Protein AF-A0A1Q6EZV5-F1 (afdb_monomer)

Solvent-accessible surface area (backbone atoms only — not comparable to full-atom values): 6290 Å² total; per-residue (Å²): 136,84,81,82,87,80,70,90,72,53,66,71,56,56,48,50,52,53,26,53,50,22,62,77,73,51,54,100,59,35,29,64,49,49,46,53,54,52,55,50,53,78,71,45,97,65,64,93,61,48,68,59,54,52,50,52,55,49,52,52,50,53,51,52,53,52,51,51,51,50,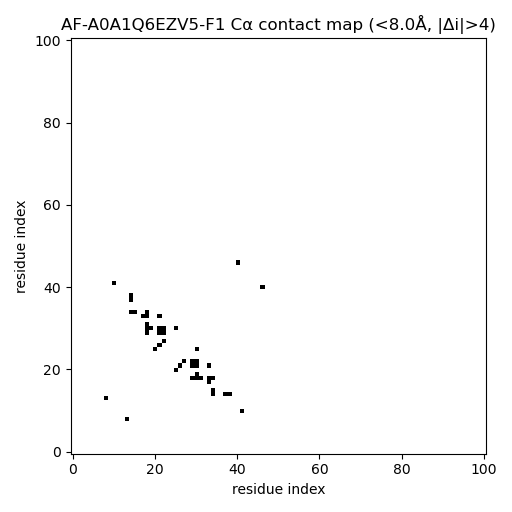50,52,51,54,50,52,51,53,49,50,59,55,50,62,62,56,65,71,66,70,77,77,83,83,85,87,89,89,87,90,134

Foldseek 3Di:
DDDPPDDPDDLVRVLVVLLVVCVVPHDPCSNVVSNVVSVVVNPDPDDVCNVVVVVVVVVVVVVVVVVVVVVVVVVVVVVVVVVVVVVVVPPPPDPDDDDDD

pLDDT: mean 80.23, std 18.86, range [41.75, 98.38]

Structure (mmCIF, N/CA/C/O backbone):
data_AF-A0A1Q6EZV5-F1
#
_entry.id   AF-A0A1Q6EZV5-F1
#
loop_
_atom_site.group_PDB
_atom_site.id
_atom_site.type_symbol
_atom_site.label_atom_id
_atom_site.label_alt_id
_atom_site.label_comp_id
_atom_site.label_asym_id
_atom_site.label_entity_id
_atom_site.label_seq_id
_atom_site.pdbx_PDB_ins_code
_atom_site.Cartn_x
_atom_site.Cartn_y
_atom_site.Cartn_z
_atom_site.occupancy
_atom_site.B_iso_or_equiv
_atom_site.auth_seq_id
_atom_site.auth_comp_id
_atom_site.auth_asym_id
_atom_site.auth_atom_id
_atom_site.pdbx_PDB_model_num
ATOM 1 N N . MET A 1 1 ? -23.422 -18.380 -7.988 1.00 41.75 1 MET A N 1
ATOM 2 C CA . MET A 1 1 ? -22.396 -17.453 -7.473 1.00 41.75 1 MET A CA 1
ATOM 3 C C . MET A 1 1 ? -21.683 -16.893 -8.690 1.00 41.75 1 MET A C 1
ATOM 5 O O . MET A 1 1 ? -21.113 -17.679 -9.435 1.00 41.75 1 MET A O 1
ATOM 9 N N . ARG A 1 2 ? -21.879 -15.610 -9.007 1.00 47.06 2 ARG A N 1
ATOM 10 C CA . ARG A 1 2 ? -21.342 -14.999 -10.229 1.00 47.06 2 ARG A CA 1
ATOM 11 C C . ARG A 1 2 ? -20.062 -14.268 -9.852 1.00 47.06 2 ARG A C 1
ATOM 13 O O . ARG A 1 2 ? -20.117 -13.342 -9.054 1.00 47.06 2 ARG A O 1
ATOM 20 N N . PHE A 1 3 ? -18.936 -14.743 -10.367 1.00 54.81 3 PHE A N 1
ATOM 21 C CA . PHE A 1 3 ? -17.672 -14.027 -10.277 1.00 54.81 3 PHE A CA 1
ATOM 22 C C . PHE A 1 3 ? -17.728 -12.884 -11.297 1.00 54.81 3 PHE A C 1
ATOM 24 O O . PHE A 1 3 ? -18.012 -13.121 -12.472 1.00 54.81 3 PHE A O 1
ATOM 31 N N . LEU A 1 4 ? -17.578 -11.649 -10.820 1.00 61.91 4 LEU A N 1
ATOM 32 C CA . LEU A 1 4 ? -17.496 -10.445 -11.644 1.00 61.91 4 LEU A C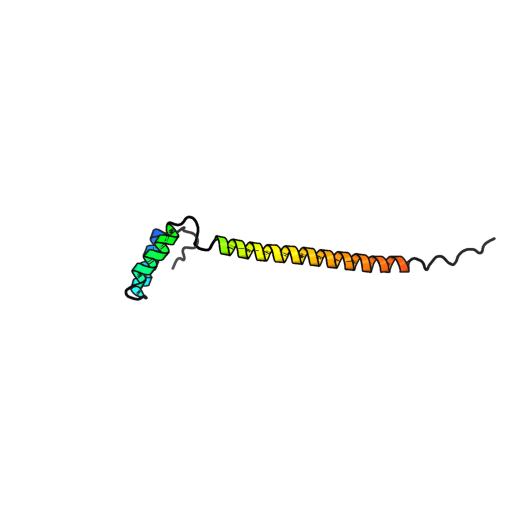A 1
ATOM 33 C C . LEU A 1 4 ? -16.103 -10.433 -12.270 1.00 61.91 4 LEU A C 1
ATOM 35 O O . LEU A 1 4 ? -15.131 -10.124 -11.593 1.00 61.91 4 LEU A O 1
ATOM 39 N N . THR A 1 5 ? -15.992 -10.864 -13.521 1.00 55.88 5 THR A N 1
ATOM 40 C CA . THR A 1 5 ? -14.703 -10.919 -14.224 1.00 55.88 5 THR A CA 1
ATOM 41 C C . THR A 1 5 ? -14.456 -9.710 -15.124 1.00 55.88 5 THR A C 1
ATOM 43 O O . THR A 1 5 ? -13.437 -9.703 -15.793 1.00 55.88 5 THR A O 1
ATOM 46 N N . ASP A 1 6 ? -15.356 -8.717 -15.160 1.00 55.91 6 ASP A N 1
ATOM 47 C CA . ASP A 1 6 ? -15.266 -7.618 -16.141 1.00 55.91 6 ASP A CA 1
ATOM 48 C C . ASP A 1 6 ? -15.985 -6.310 -15.737 1.00 55.91 6 ASP A C 1
ATOM 50 O O . ASP A 1 6 ? -16.162 -5.421 -16.561 1.00 55.91 6 ASP A O 1
ATOM 54 N N . GLU A 1 7 ? -16.446 -6.167 -14.489 1.00 63.69 7 GLU A N 1
ATOM 55 C CA . GLU A 1 7 ? -17.016 -4.891 -14.030 1.00 63.69 7 GLU A CA 1
ATOM 56 C C . GLU A 1 7 ? -15.922 -4.151 -13.261 1.00 63.69 7 GLU A C 1
ATOM 58 O O . GLU A 1 7 ? -15.470 -4.648 -12.229 1.00 63.69 7 GLU A O 1
ATOM 63 N N . GLU A 1 8 ? -15.452 -3.011 -13.784 1.00 70.50 8 GLU A N 1
ATOM 64 C CA . GLU A 1 8 ? -14.555 -2.117 -13.045 1.00 70.50 8 GLU A CA 1
ATOM 65 C C . GLU A 1 8 ? -15.258 -1.688 -11.754 1.00 70.50 8 GLU A C 1
ATOM 67 O O . GLU A 1 8 ? -16.142 -0.829 -11.736 1.00 70.50 8 GLU A O 1
ATOM 72 N N . VAL A 1 9 ? -14.895 -2.342 -10.653 1.00 82.88 9 VAL A N 1
ATOM 73 C CA . VAL A 1 9 ? -15.378 -1.990 -9.324 1.00 82.88 9 VAL A CA 1
ATOM 74 C C . VAL A 1 9 ? -14.624 -0.744 -8.880 1.00 82.88 9 VAL A C 1
ATOM 76 O O . VAL A 1 9 ? -13.398 -0.736 -8.854 1.00 82.88 9 VAL A O 1
ATOM 79 N N . SER A 1 10 ? -15.359 0.301 -8.501 1.00 89.19 10 SER A N 1
ATOM 80 C CA . SER A 1 10 ? -14.761 1.543 -8.003 1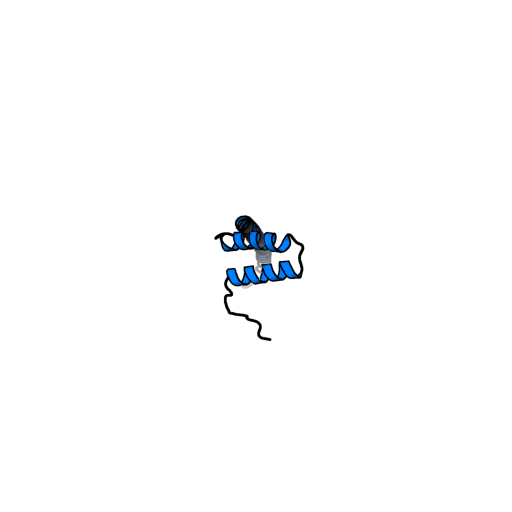.00 89.19 10 SER A CA 1
ATOM 81 C C . SER A 1 10 ? -13.833 1.289 -6.812 1.00 89.19 10 SER A C 1
ATOM 83 O O . SER A 1 10 ? -14.207 0.572 -5.880 1.00 89.19 10 SER A O 1
ATOM 85 N N . ASP A 1 11 ? -12.694 1.986 -6.777 1.00 91.00 11 ASP A N 1
ATOM 86 C CA . ASP A 1 11 ? -11.759 1.986 -5.644 1.00 91.00 11 ASP A CA 1
ATOM 87 C C . ASP A 1 11 ? -12.462 2.206 -4.303 1.00 91.00 11 ASP A C 1
ATOM 89 O O . ASP A 1 11 ? -12.141 1.559 -3.311 1.00 91.00 11 ASP A O 1
ATOM 93 N N . ALA A 1 12 ? -13.477 3.075 -4.262 1.00 92.62 12 ALA A N 1
ATOM 94 C CA . ALA A 1 12 ? -14.229 3.344 -3.041 1.00 92.62 12 ALA A CA 1
A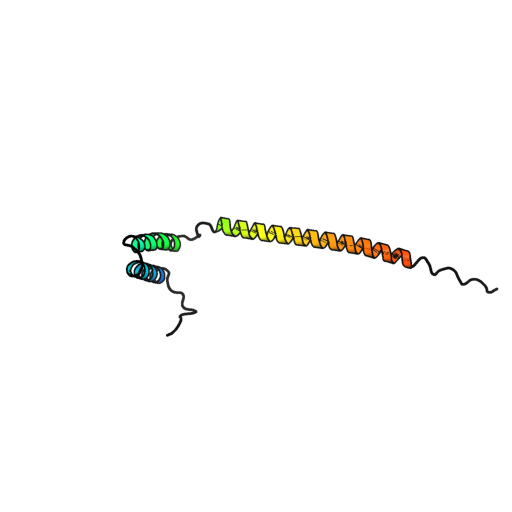TOM 95 C C . ALA A 1 12 ? -14.971 2.100 -2.522 1.00 92.62 12 ALA A C 1
ATOM 97 O O . ALA A 1 12 ? -15.057 1.890 -1.312 1.00 92.62 12 ALA A O 1
ATOM 98 N N . ILE A 1 13 ? -15.498 1.269 -3.426 1.00 94.56 13 ILE A N 1
ATOM 99 C CA . ILE A 1 13 ? -16.160 0.008 -3.073 1.00 94.56 13 ILE A CA 1
ATOM 100 C C . ILE A 1 13 ? -15.112 -0.986 -2.575 1.00 94.56 13 ILE A C 1
ATOM 102 O O . ILE A 1 13 ? -15.273 -1.536 -1.490 1.00 94.56 13 ILE A O 1
ATOM 106 N N . VAL A 1 14 ? -14.008 -1.156 -3.312 1.00 94.00 14 VAL A N 1
ATOM 107 C CA . VAL A 1 14 ? -12.919 -2.072 -2.930 1.00 94.00 14 VAL A CA 1
ATOM 108 C C . VAL A 1 14 ? -12.354 -1.719 -1.552 1.00 94.00 14 VAL A C 1
ATOM 110 O O . VAL A 1 14 ? -12.163 -2.601 -0.714 1.00 94.00 14 VAL A O 1
ATOM 113 N N . ILE A 1 15 ? -12.134 -0.430 -1.284 1.00 95.88 15 ILE A N 1
ATOM 114 C CA . ILE A 1 15 ? -11.644 0.061 0.008 1.00 95.88 15 ILE A CA 1
ATOM 115 C C . ILE A 1 15 ? -12.635 -0.266 1.126 1.00 95.88 15 ILE A C 1
ATOM 117 O O . ILE A 1 15 ? -12.215 -0.763 2.171 1.00 95.88 15 ILE A O 1
ATOM 121 N N . ASN A 1 16 ? -13.934 -0.026 0.925 1.00 97.62 16 ASN A N 1
ATOM 122 C CA . ASN A 1 16 ? -14.943 -0.336 1.937 1.00 97.62 16 ASN A CA 1
ATOM 123 C C . ASN A 1 16 ? -14.985 -1.836 2.258 1.00 97.62 16 ASN A C 1
ATOM 125 O O . ASN A 1 16 ? -14.950 -2.197 3.432 1.00 97.62 16 ASN A O 1
ATOM 129 N N . GLU A 1 17 ? -14.971 -2.707 1.247 1.00 97.56 17 GLU A N 1
ATOM 130 C CA . GLU A 1 17 ? -14.966 -4.161 1.459 1.00 97.56 17 GLU A CA 1
ATOM 131 C C . GLU A 1 17 ? -13.694 -4.630 2.179 1.00 97.56 17 GLU A C 1
ATOM 133 O O . GLU A 1 17 ? -13.755 -5.422 3.121 1.00 97.56 17 GLU A O 1
ATOM 138 N N . ALA A 1 18 ? -12.528 -4.092 1.810 1.00 97.75 18 ALA A N 1
ATOM 139 C CA . ALA A 1 18 ? -11.274 -4.394 2.495 1.00 97.75 18 ALA A CA 1
ATOM 140 C C . ALA A 1 18 ? -11.298 -3.957 3.972 1.00 97.75 18 ALA A C 1
ATOM 142 O O . ALA A 1 18 ? -10.791 -4.670 4.843 1.00 97.75 18 ALA A O 1
ATOM 143 N N . VAL A 1 19 ? -11.907 -2.807 4.277 1.00 98.19 19 VAL A N 1
ATOM 144 C CA . VAL A 1 19 ? -12.069 -2.315 5.652 1.00 98.19 19 VAL A CA 1
ATOM 145 C C . VAL A 1 19 ? -13.037 -3.192 6.449 1.00 98.19 19 VAL A C 1
ATOM 147 O O . VAL A 1 19 ? -12.747 -3.500 7.605 1.00 98.19 19 VAL A O 1
ATOM 150 N N . GLU A 1 20 ? -14.151 -3.633 5.864 1.00 98.19 20 GLU A N 1
ATOM 151 C CA . GLU A 1 20 ? -15.088 -4.551 6.528 1.00 98.19 20 GLU A CA 1
ATOM 152 C C . GLU A 1 20 ? -14.447 -5.917 6.811 1.00 98.19 20 GLU A C 1
ATOM 154 O O . GLU A 1 20 ? -14.567 -6.441 7.921 1.00 98.19 20 GLU A O 1
ATOM 159 N N . LEU A 1 21 ? -13.659 -6.455 5.875 1.00 98.12 21 LEU A N 1
ATOM 160 C CA . LEU A 1 21 ? -12.865 -7.664 6.113 1.00 98.12 21 LEU A CA 1
ATOM 161 C C . LEU A 1 21 ? -11.839 -7.465 7.237 1.00 98.12 21 LEU A C 1
ATOM 163 O O . LEU A 1 21 ? -11.685 -8.333 8.099 1.00 98.12 21 LEU A O 1
ATOM 167 N N . ALA A 1 22 ? -11.167 -6.314 7.277 1.00 98.38 22 ALA A N 1
ATOM 168 C CA . ALA A 1 22 ? -10.210 -5.991 8.331 1.00 98.38 22 ALA A CA 1
ATOM 169 C C . ALA A 1 22 ? -10.871 -5.879 9.714 1.00 98.38 22 ALA A C 1
ATOM 171 O O . ALA A 1 22 ? -10.251 -6.245 10.709 1.00 98.38 22 ALA A O 1
ATOM 172 N N . LYS A 1 23 ? -12.124 -5.416 9.793 1.00 97.94 23 LYS A N 1
ATOM 173 C CA . LYS A 1 23 ? -12.907 -5.429 11.041 1.00 97.94 23 LYS A CA 1
ATOM 174 C C . LYS A 1 23 ? -13.291 -6.846 11.460 1.00 97.94 23 LYS A C 1
ATOM 176 O O . LYS A 1 23 ? -13.268 -7.151 12.646 1.00 97.94 23 LYS A O 1
ATOM 181 N N . ALA A 1 24 ? -13.656 -7.696 10.501 1.00 98.19 24 ALA A N 1
ATOM 182 C CA . ALA A 1 24 ? -14.113 -9.055 10.777 1.00 98.19 24 ALA A CA 1
ATOM 183 C C . ALA A 1 24 ? -12.976 -10.002 11.196 1.00 98.19 24 ALA A C 1
ATOM 185 O O . ALA A 1 24 ? -13.199 -10.903 12.004 1.00 98.19 24 ALA A O 1
ATOM 186 N N . TYR A 1 25 ? -11.771 -9.806 10.651 1.00 98.12 25 TYR A N 1
ATOM 187 C CA . TYR A 1 25 ? -10.665 -10.764 10.781 1.00 98.12 25 TYR A CA 1
ATOM 188 C C . TYR A 1 25 ? -9.350 -10.168 11.303 1.00 98.12 25 TYR A C 1
ATOM 190 O O . TYR A 1 25 ? -8.390 -10.909 11.517 1.00 98.12 25 TYR A O 1
ATOM 198 N N . GLY A 1 26 ? -9.272 -8.849 11.481 1.00 96.44 26 GLY A N 1
ATOM 199 C CA . GLY A 1 26 ? -8.077 -8.153 11.951 1.00 96.44 26 GLY A CA 1
ATOM 200 C C . GLY A 1 26 ? -8.067 -7.873 13.455 1.00 96.44 26 GLY A C 1
ATOM 201 O O . GLY A 1 26 ? -8.813 -8.456 14.238 1.00 96.44 26 GLY A O 1
ATOM 202 N N . THR A 1 27 ? -7.186 -6.961 13.859 1.00 97.44 27 THR A N 1
ATOM 203 C CA . THR A 1 27 ? -7.113 -6.411 15.219 1.00 97.44 27 THR A CA 1
ATOM 204 C C . THR A 1 27 ? -7.796 -5.044 15.280 1.00 97.44 27 THR A C 1
ATOM 206 O O . THR A 1 27 ? -8.158 -4.471 14.251 1.00 97.44 27 THR A O 1
ATOM 209 N N . ASP A 1 28 ? -7.901 -4.464 16.478 1.00 96.19 28 ASP A N 1
ATOM 210 C CA . ASP A 1 28 ? -8.542 -3.159 16.711 1.00 96.19 28 ASP A CA 1
ATOM 211 C C . ASP A 1 28 ? -7.983 -2.013 15.845 1.00 96.19 28 ASP A C 1
ATOM 213 O O . ASP A 1 28 ? -8.645 -0.995 15.655 1.00 96.19 28 ASP A O 1
ATOM 217 N N . GLN A 1 29 ? -6.757 -2.151 15.330 1.00 97.88 29 GLN A N 1
ATOM 218 C CA . GLN A 1 29 ? -6.095 -1.147 14.487 1.00 97.88 29 GLN A CA 1
ATOM 219 C C . GLN A 1 29 ? -6.110 -1.493 12.991 1.00 97.88 29 GLN A C 1
ATOM 221 O O . GLN A 1 29 ? -5.735 -0.661 12.167 1.00 97.88 29 GLN A O 1
ATOM 226 N N . SER A 1 30 ? -6.538 -2.699 12.606 1.00 98.19 30 SER A N 1
ATOM 227 C CA . SER A 1 30 ? -6.473 -3.147 11.211 1.00 98.19 30 SER A CA 1
ATOM 228 C C . SER A 1 30 ? -7.362 -2.312 10.291 1.00 98.19 30 SER A C 1
ATOM 230 O O . SER A 1 30 ? -6.924 -1.930 9.211 1.00 98.19 30 SER A O 1
ATOM 232 N N . ALA A 1 31 ? -8.580 -1.969 10.719 1.00 98.12 31 ALA A N 1
ATOM 233 C CA . ALA A 1 31 ? -9.522 -1.210 9.895 1.00 98.12 31 ALA A CA 1
ATOM 234 C C . ALA A 1 31 ? -9.008 0.198 9.541 1.00 98.12 31 ALA A C 1
ATOM 236 O O . ALA A 1 31 ? -9.073 0.617 8.385 1.00 98.12 31 ALA A O 1
ATOM 237 N N . SER A 1 32 ? -8.459 0.926 10.522 1.00 97.81 32 SER A N 1
ATOM 238 C CA . SER A 1 32 ? -7.902 2.267 10.307 1.00 97.81 32 SER A CA 1
ATOM 239 C C . SER A 1 32 ? -6.603 2.223 9.501 1.00 97.81 32 SER A C 1
ATOM 241 O O . SER A 1 32 ? -6.403 3.072 8.632 1.00 97.81 32 SER A O 1
ATOM 243 N N . PHE A 1 33 ? -5.757 1.215 9.738 1.00 98.19 33 PHE A N 1
ATOM 244 C CA . PHE A 1 33 ? -4.541 0.987 8.963 1.00 98.19 33 PHE A CA 1
ATOM 245 C C . PHE A 1 33 ? -4.852 0.731 7.482 1.00 98.19 33 PHE A C 1
ATOM 247 O O . PHE A 1 33 ? -4.328 1.436 6.619 1.00 98.19 33 PHE A O 1
ATOM 254 N N . VAL A 1 34 ? -5.748 -0.217 7.185 1.00 97.88 34 VAL A N 1
ATOM 255 C CA . VAL A 1 34 ? -6.148 -0.565 5.810 1.00 97.88 34 VAL A CA 1
ATOM 256 C C . VAL A 1 34 ? -6.755 0.642 5.095 1.00 97.88 34 VAL A C 1
ATOM 258 O O . VAL A 1 34 ? -6.328 0.969 3.989 1.00 97.88 34 VAL A O 1
ATOM 261 N N . ASN A 1 35 ? -7.670 1.368 5.746 1.00 97.12 35 ASN A N 1
ATOM 262 C CA . ASN A 1 35 ? -8.265 2.579 5.178 1.00 97.12 35 ASN A CA 1
ATOM 263 C C . ASN A 1 35 ? -7.212 3.662 4.870 1.00 97.12 35 ASN A C 1
ATOM 265 O O . ASN A 1 35 ? -7.277 4.333 3.841 1.00 97.12 35 ASN A O 1
ATOM 269 N N . GLY A 1 36 ? -6.221 3.828 5.751 1.00 96.19 36 GLY A N 1
ATOM 270 C CA . GLY A 1 36 ? -5.129 4.781 5.558 1.00 96.19 36 GLY A CA 1
ATOM 271 C C . GLY A 1 36 ? -4.226 4.425 4.373 1.00 96.19 36 GLY A C 1
ATOM 272 O O . GLY A 1 36 ? -3.938 5.292 3.546 1.00 96.19 36 GLY A O 1
ATOM 273 N N . VAL A 1 37 ? -3.806 3.158 4.274 1.00 96.06 37 VAL A N 1
ATOM 274 C CA . VAL A 1 37 ? -2.932 2.666 3.196 1.00 96.06 37 VAL A CA 1
ATOM 275 C C . VAL A 1 37 ? -3.649 2.718 1.851 1.00 96.06 37 VAL A C 1
ATOM 277 O O . VAL A 1 37 ? -3.164 3.377 0.932 1.00 96.06 37 VAL A O 1
ATOM 280 N N . LEU A 1 38 ? -4.821 2.088 1.742 1.00 94.81 38 LEU A N 1
ATOM 281 C CA . LEU A 1 38 ? -5.551 2.028 0.477 1.00 94.81 38 LEU A CA 1
ATOM 282 C C . LEU A 1 38 ? -6.064 3.406 0.053 1.00 94.81 38 LEU A C 1
ATOM 284 O O . LEU A 1 38 ? -6.021 3.742 -1.125 1.00 94.81 38 LEU A O 1
ATOM 288 N N . GLY A 1 39 ? -6.460 4.251 1.008 1.00 94.31 39 GLY A N 1
ATOM 289 C CA . GLY A 1 39 ? -6.834 5.629 0.715 1.00 94.31 39 GLY A CA 1
ATOM 290 C C . GLY A 1 39 ? -5.673 6.456 0.157 1.00 94.31 39 GLY A C 1
ATOM 291 O O . GLY A 1 39 ? -5.908 7.349 -0.652 1.00 94.31 39 GLY A O 1
ATOM 292 N N . LYS A 1 40 ? -4.426 6.194 0.574 1.00 93.06 40 LYS A N 1
ATOM 293 C CA . LYS A 1 40 ? -3.250 6.846 -0.020 1.00 93.06 40 LYS A CA 1
ATOM 294 C C . LYS A 1 40 ? -3.014 6.348 -1.445 1.00 93.06 40 LYS A C 1
ATOM 296 O O . LYS A 1 40 ? -2.823 7.180 -2.318 1.00 93.06 40 LYS A O 1
ATOM 301 N N . ILE A 1 41 ? -3.095 5.036 -1.662 1.00 91.06 41 ILE A N 1
ATOM 302 C CA . ILE A 1 41 ? -2.925 4.409 -2.980 1.00 91.06 41 ILE A CA 1
ATOM 303 C C . ILE A 1 41 ? -3.958 4.946 -3.980 1.00 91.06 41 ILE A C 1
ATOM 305 O O . ILE A 1 41 ? -3.571 5.432 -5.030 1.00 91.06 41 ILE A O 1
ATOM 309 N N . ALA A 1 42 ? -5.244 4.978 -3.622 1.00 90.06 42 ALA A N 1
ATOM 310 C CA . ALA A 1 42 ? -6.313 5.438 -4.517 1.00 90.06 42 ALA A CA 1
ATOM 311 C C . ALA A 1 42 ? -6.271 6.944 -4.855 1.00 90.06 42 ALA A C 1
ATOM 313 O O . ALA A 1 42 ? -6.988 7.404 -5.736 1.00 90.06 42 ALA A O 1
ATOM 314 N N . ARG A 1 43 ? -5.477 7.746 -4.131 1.00 89.19 43 ARG A N 1
ATOM 315 C CA . ARG A 1 43 ? -5.266 9.178 -4.429 1.00 89.19 43 ARG A CA 1
ATOM 316 C C . ARG A 1 43 ? -3.940 9.456 -5.132 1.00 89.19 43 ARG A C 1
ATOM 318 O O . ARG A 1 43 ? -3.685 10.604 -5.487 1.00 89.19 43 ARG A O 1
ATOM 325 N N . SER A 1 44 ? -3.085 8.450 -5.253 1.00 85.00 44 SER A N 1
ATOM 326 C CA . SER A 1 44 ? -1.788 8.564 -5.901 1.00 85.00 44 SER A CA 1
ATOM 327 C C . SER A 1 44 ? -1.936 8.236 -7.385 1.00 85.00 44 SER A C 1
ATOM 329 O O . SER A 1 44 ? -2.479 7.193 -7.724 1.00 85.00 44 SER A O 1
ATOM 331 N N . GLU A 1 45 ? -1.436 9.115 -8.257 1.00 73.81 45 GLU A N 1
ATOM 332 C CA . GLU A 1 45 ? -1.334 8.834 -9.701 1.00 73.81 45 GLU A CA 1
ATOM 333 C C . GLU A 1 45 ? -0.194 7.852 -10.019 1.00 73.81 45 GLU A C 1
ATOM 335 O O . GLU A 1 45 ? -0.220 7.203 -11.057 1.00 73.81 45 GLU A O 1
ATOM 340 N N . GLU A 1 46 ? 0.772 7.718 -9.106 1.00 70.12 46 GLU A N 1
ATOM 341 C CA . GLU A 1 46 ? 1.957 6.870 -9.237 1.00 70.12 46 GLU A CA 1
ATOM 342 C C . GLU A 1 46 ? 2.144 6.030 -7.971 1.00 70.12 46 GLU A C 1
ATOM 344 O O . GLU A 1 46 ? 2.055 6.537 -6.839 1.00 70.12 46 GLU A O 1
ATOM 349 N N . LEU A 1 47 ? 2.362 4.726 -8.148 1.00 72.38 47 LEU A N 1
ATOM 350 C CA . LEU A 1 47 ? 2.488 3.814 -7.020 1.00 72.38 47 LEU A CA 1
ATOM 351 C C . LEU A 1 47 ? 3.874 3.956 -6.374 1.00 72.38 47 LEU A C 1
ATOM 353 O O . LEU A 1 47 ? 4.891 4.066 -7.059 1.00 72.38 47 LEU A O 1
ATOM 357 N N . PRO A 1 48 ? 3.970 3.920 -5.034 1.00 68.75 48 PRO A N 1
ATOM 358 C CA . PRO A 1 48 ? 5.266 3.981 -4.374 1.00 68.75 48 PRO A CA 1
ATOM 359 C C . PRO A 1 48 ? 6.139 2.791 -4.800 1.00 68.75 48 PRO A C 1
ATOM 361 O O . PRO A 1 48 ? 5.779 1.640 -4.558 1.00 68.75 48 PRO A O 1
ATOM 364 N N . GLY A 1 49 ? 7.303 3.082 -5.389 1.00 70.94 49 GLY A N 1
ATOM 365 C CA . GLY A 1 49 ? 8.247 2.072 -5.880 1.00 70.94 49 GLY A CA 1
ATOM 366 C C . GLY A 1 49 ? 8.057 1.672 -7.345 1.00 70.94 49 GLY A C 1
ATOM 367 O O . GLY A 1 49 ? 8.745 0.761 -7.797 1.00 70.94 49 GLY A O 1
ATOM 368 N N . GLU A 1 50 ? 7.170 2.346 -8.080 1.00 75.44 50 GLU A N 1
ATOM 369 C CA . GLU A 1 50 ? 7.003 2.151 -9.521 1.00 75.44 50 GLU A CA 1
ATOM 370 C C . GLU A 1 50 ? 8.312 2.412 -10.279 1.00 75.44 50 GLU A C 1
ATOM 372 O O . GLU A 1 50 ? 8.769 1.529 -11.002 1.00 75.44 50 GLU A O 1
ATOM 377 N N . ASP A 1 51 ? 9.001 3.520 -9.990 1.00 78.75 51 ASP A N 1
ATOM 378 C CA . ASP A 1 51 ? 10.335 3.829 -10.532 1.00 78.75 51 ASP A CA 1
ATOM 379 C C . ASP A 1 51 ? 11.340 2.681 -10.354 1.00 78.75 51 ASP A C 1
ATOM 381 O O . ASP A 1 51 ? 12.044 2.305 -11.289 1.00 78.75 51 ASP A O 1
ATOM 385 N N . LEU A 1 52 ? 11.374 2.083 -9.158 1.00 80.19 52 LEU A N 1
ATOM 386 C CA . LEU A 1 52 ? 12.309 1.006 -8.822 1.00 80.19 52 LEU A CA 1
ATOM 387 C C . LEU A 1 52 ? 11.992 -0.279 -9.598 1.00 80.19 52 LEU A C 1
ATOM 389 O O . LEU A 1 52 ? 12.896 -1.016 -9.989 1.00 80.19 52 LEU A O 1
ATOM 393 N N . TYR A 1 53 ? 10.707 -0.560 -9.818 1.00 79.19 53 TYR A N 1
ATOM 394 C CA . TYR A 1 53 ? 10.282 -1.700 -10.623 1.00 79.19 53 TYR A CA 1
ATOM 395 C C . TYR A 1 53 ? 10.645 -1.502 -12.099 1.00 79.19 53 TYR A C 1
ATOM 397 O O . TYR A 1 53 ? 11.136 -2.431 -12.742 1.00 79.19 53 TYR A O 1
ATOM 405 N N . GLN A 1 54 ? 10.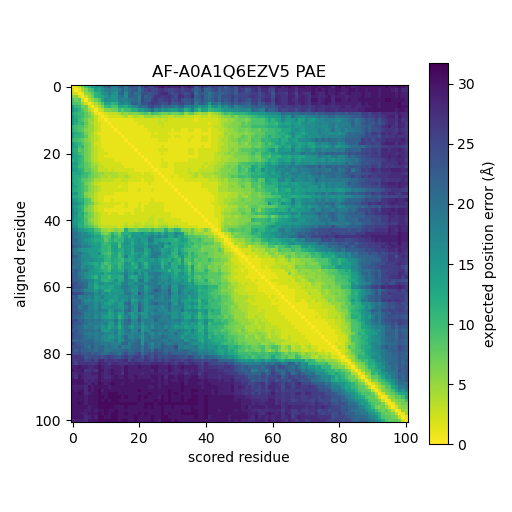461 -0.286 -12.621 1.00 84.12 54 GLN A N 1
ATOM 406 C CA . GLN A 1 54 ? 10.832 0.040 -13.997 1.00 84.12 54 GLN A CA 1
ATOM 407 C C . GLN A 1 54 ? 12.349 0.006 -14.210 1.00 84.12 54 GLN A C 1
ATOM 409 O O . GLN A 1 54 ? 12.805 -0.482 -15.243 1.00 84.12 54 GLN A O 1
ATOM 414 N N . GLU A 1 55 ? 13.131 0.464 -13.232 1.00 86.50 55 GLU A N 1
ATOM 415 C CA . GLU A 1 55 ? 14.592 0.372 -13.249 1.00 86.50 55 GLU A CA 1
ATOM 416 C C . GLU A 1 55 ? 15.055 -1.089 -13.314 1.00 86.50 55 GLU A C 1
ATOM 418 O O . GLU A 1 55 ? 15.826 -1.445 -14.203 1.00 86.50 55 GLU A O 1
ATOM 423 N N . LEU A 1 56 ? 14.514 -1.965 -12.460 1.00 87.88 56 LEU A N 1
ATOM 424 C CA . LEU A 1 56 ? 14.861 -3.389 -12.459 1.00 87.88 56 LEU A CA 1
ATOM 425 C C . LEU A 1 56 ? 14.517 -4.075 -13.793 1.00 87.88 56 LEU A C 1
ATOM 427 O O . LEU A 1 56 ? 15.323 -4.829 -14.336 1.00 87.88 56 LEU A O 1
ATOM 431 N N . LEU A 1 57 ? 13.343 -3.781 -14.360 1.00 88.94 57 LEU A N 1
ATOM 432 C C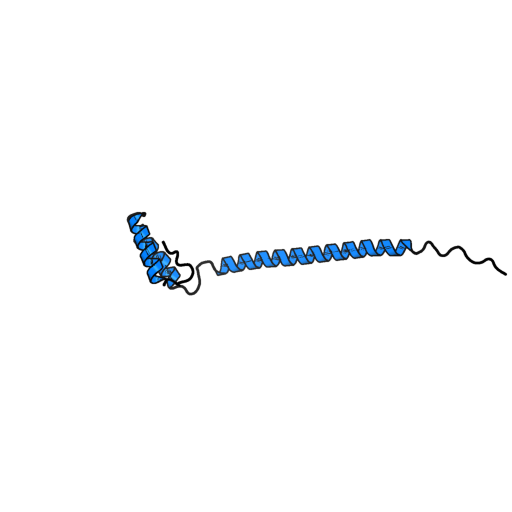A . LEU A 1 57 ? 12.953 -4.296 -15.676 1.00 88.94 57 LEU A CA 1
ATOM 433 C C . LEU A 1 57 ? 13.874 -3.796 -16.794 1.00 88.94 57 LEU A C 1
ATOM 435 O O . LEU A 1 57 ? 14.167 -4.534 -17.739 1.00 88.94 57 LEU A O 1
ATOM 439 N N . ALA A 1 58 ? 14.313 -2.539 -16.712 1.00 90.94 58 ALA A N 1
ATOM 440 C CA . ALA A 1 58 ? 15.253 -1.972 -17.667 1.00 90.94 58 ALA A CA 1
ATOM 441 C C . ALA A 1 58 ? 16.636 -2.631 -17.551 1.00 90.94 58 ALA A C 1
ATOM 443 O O . ALA A 1 58 ? 17.253 -2.919 -18.577 1.00 90.94 58 ALA A O 1
ATOM 444 N N . GLU A 1 59 ? 17.100 -2.922 -16.333 1.00 92.19 59 GLU A N 1
ATOM 445 C CA . GLU A 1 59 ? 18.343 -3.662 -16.097 1.00 92.19 59 GLU A CA 1
ATOM 446 C C . GLU A 1 59 ? 18.296 -5.077 -16.681 1.00 92.19 59 GLU A C 1
ATOM 448 O O . GLU A 1 59 ? 19.243 -5.492 -17.357 1.00 92.19 59 GLU A O 1
ATOM 453 N N . ASP A 1 60 ? 17.202 -5.809 -16.457 1.00 94.12 60 ASP A N 1
ATOM 454 C CA . ASP A 1 60 ? 17.031 -7.164 -16.986 1.00 94.12 60 ASP A CA 1
ATOM 455 C C . ASP A 1 60 ? 17.030 -7.156 -18.519 1.00 94.12 60 ASP A C 1
ATOM 457 O O . ASP A 1 60 ? 17.777 -7.916 -19.142 1.00 94.12 60 ASP A O 1
ATOM 461 N N . ARG A 1 61 ? 16.299 -6.220 -19.142 1.00 93.88 61 ARG A N 1
ATOM 462 C CA . ARG A 1 61 ? 16.310 -6.040 -20.602 1.00 93.88 61 ARG A CA 1
ATOM 463 C C . ARG A 1 61 ? 17.710 -5.725 -21.124 1.00 93.88 61 ARG A C 1
ATOM 465 O O . ARG A 1 61 ? 18.150 -6.325 -22.100 1.00 93.88 61 ARG A O 1
ATOM 472 N N . ALA A 1 62 ? 18.426 -4.809 -20.474 1.00 94.25 62 ALA A N 1
ATOM 473 C CA . ALA A 1 62 ? 19.773 -4.432 -20.889 1.00 94.25 62 ALA A CA 1
ATOM 474 C C . ALA A 1 62 ? 20.752 -5.616 -20.801 1.00 94.25 62 ALA A C 1
ATOM 476 O O . ALA A 1 62 ? 21.610 -5.780 -21.672 1.00 94.25 62 ALA A O 1
ATOM 477 N N . ARG A 1 63 ? 20.618 -6.473 -19.779 1.00 94.62 63 ARG A N 1
ATOM 478 C CA . ARG A 1 63 ? 21.407 -7.708 -19.663 1.00 94.62 63 ARG A CA 1
ATOM 479 C C . ARG A 1 63 ? 21.073 -8.704 -20.764 1.00 94.62 63 ARG A C 1
ATOM 481 O O . ARG A 1 63 ? 21.999 -9.269 -21.339 1.00 94.62 63 ARG A O 1
ATOM 488 N N . GLU A 1 64 ? 19.795 -8.914 -21.063 1.00 92.00 64 GLU A N 1
ATOM 489 C CA . GLU A 1 64 ? 19.369 -9.810 -22.143 1.00 92.00 64 GLU A CA 1
ATOM 490 C C . GLU A 1 64 ? 19.877 -9.332 -23.507 1.00 92.00 64 GLU A C 1
ATOM 492 O O . GLU A 1 64 ? 20.438 -10.121 -24.268 1.00 92.00 64 GLU A O 1
ATOM 497 N N . GLU A 1 65 ? 19.762 -8.035 -23.799 1.00 93.69 65 GLU A N 1
ATOM 498 C CA . GLU A 1 65 ? 20.273 -7.434 -25.034 1.00 93.69 65 GLU A CA 1
ATOM 499 C C . GLU A 1 65 ? 21.797 -7.584 -25.150 1.00 93.69 65 GLU A C 1
ATOM 501 O O . GLU A 1 65 ? 22.305 -7.975 -26.204 1.00 93.69 65 GLU A O 1
ATOM 506 N N . ALA A 1 66 ? 22.536 -7.344 -24.061 1.00 93.38 66 ALA A N 1
ATOM 507 C CA . ALA A 1 66 ? 23.984 -7.527 -24.032 1.00 93.38 66 ALA A CA 1
ATOM 508 C C . ALA A 1 66 ? 24.387 -8.995 -24.250 1.00 93.38 66 ALA A C 1
ATOM 510 O O . ALA A 1 66 ? 25.288 -9.277 -25.041 1.00 93.38 66 ALA A O 1
ATOM 511 N N . GLN A 1 67 ? 23.696 -9.935 -23.600 1.00 93.31 67 GLN A N 1
ATOM 512 C CA . GLN A 1 67 ? 23.933 -11.371 -23.769 1.00 93.31 67 GLN A CA 1
ATOM 513 C C . GLN A 1 67 ? 23.605 -11.839 -25.189 1.00 93.31 67 GLN A C 1
ATOM 515 O O . GLN A 1 67 ? 24.357 -12.628 -25.761 1.00 93.31 67 GLN A O 1
ATOM 520 N N . ALA A 1 68 ? 22.521 -11.337 -25.782 1.00 93.50 68 ALA A N 1
ATOM 521 C CA . ALA A 1 68 ? 22.153 -11.638 -27.160 1.00 93.50 68 ALA A CA 1
ATOM 522 C C . ALA A 1 68 ? 23.196 -11.103 -28.151 1.00 93.50 68 ALA A C 1
ATOM 524 O O . ALA A 1 68 ? 23.589 -11.818 -29.075 1.00 93.50 68 ALA A O 1
ATOM 525 N N . ALA A 1 69 ? 23.695 -9.881 -27.939 1.00 93.62 69 ALA A N 1
ATOM 526 C CA . ALA A 1 69 ? 24.753 -9.298 -28.758 1.00 93.62 69 ALA A CA 1
ATOM 527 C C . ALA A 1 69 ? 26.070 -10.082 -28.631 1.00 93.62 69 ALA A C 1
ATOM 529 O O . ALA A 1 69 ? 26.722 -10.372 -29.636 1.00 93.62 69 ALA A O 1
ATOM 530 N N . GLU A 1 70 ? 26.442 -10.481 -27.413 1.00 92.50 70 GLU A N 1
ATOM 531 C CA . GLU A 1 70 ? 27.628 -11.302 -27.158 1.00 92.50 70 GLU A CA 1
ATOM 532 C C . GLU A 1 70 ? 27.505 -12.691 -27.803 1.00 92.50 70 GLU A C 1
ATOM 534 O O . GLU A 1 70 ? 28.447 -13.170 -28.438 1.00 92.50 70 GLU A O 1
ATOM 539 N N . ALA A 1 71 ? 26.341 -13.335 -27.687 1.00 92.44 71 ALA A N 1
ATOM 540 C CA . ALA A 1 71 ? 26.071 -14.617 -28.327 1.00 92.44 71 ALA A CA 1
ATOM 541 C C . ALA A 1 71 ? 26.138 -14.504 -29.856 1.00 92.44 71 ALA A C 1
ATOM 543 O O . ALA A 1 71 ? 26.785 -15.332 -30.497 1.00 92.44 71 ALA A O 1
ATOM 544 N N . ALA A 1 72 ? 25.546 -13.460 -30.441 1.00 92.00 72 ALA A N 1
ATOM 545 C CA . ALA A 1 72 ? 25.615 -13.204 -31.877 1.00 92.00 72 ALA A CA 1
ATOM 546 C C . ALA A 1 72 ? 27.062 -12.983 -32.349 1.00 92.00 72 ALA A C 1
ATOM 548 O O . ALA A 1 72 ? 27.469 -13.550 -33.363 1.00 92.00 72 ALA A O 1
ATOM 549 N N . ALA A 1 73 ? 27.863 -12.229 -31.590 1.00 92.50 73 ALA A N 1
ATOM 550 C CA . ALA A 1 73 ? 29.278 -12.028 -31.890 1.00 92.50 73 ALA A CA 1
ATOM 551 C C . ALA A 1 73 ? 30.067 -13.347 -31.837 1.00 92.50 73 ALA A C 1
ATOM 553 O O . ALA A 1 73 ? 30.835 -13.641 -32.751 1.00 92.50 73 ALA A O 1
ATOM 554 N N . LYS A 1 74 ? 29.839 -14.183 -30.815 1.00 92.56 74 LYS A N 1
ATOM 555 C CA . LYS A 1 74 ? 30.465 -15.512 -30.697 1.00 92.56 74 LYS A CA 1
ATOM 556 C C . LYS A 1 74 ? 30.079 -16.440 -31.849 1.00 92.56 74 LYS A C 1
ATOM 558 O O . LYS A 1 74 ? 30.940 -17.144 -32.368 1.00 92.56 74 LYS A O 1
ATOM 563 N N . VAL A 1 75 ? 28.813 -16.42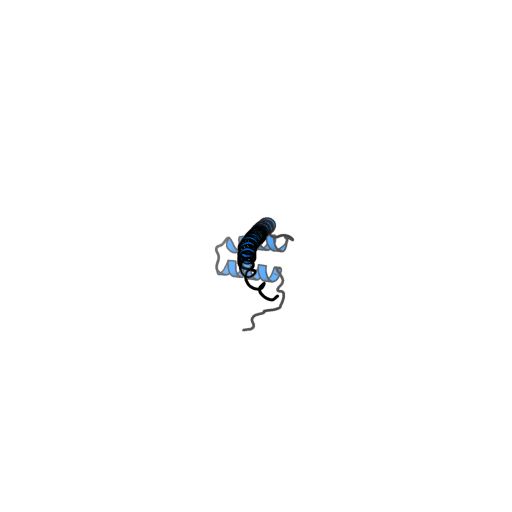3 -32.272 1.00 92.38 75 VAL A N 1
ATOM 564 C CA . VAL A 1 75 ? 28.342 -17.192 -33.435 1.00 92.38 75 VAL A CA 1
ATOM 565 C C . VAL A 1 75 ? 29.020 -16.709 -34.716 1.00 92.38 75 VAL A C 1
ATOM 567 O O . VAL A 1 75 ? 29.488 -17.540 -35.486 1.00 92.38 75 VAL A O 1
ATOM 570 N N . ALA A 1 76 ? 29.134 -15.395 -34.927 1.00 90.94 76 ALA A N 1
ATOM 571 C CA . ALA A 1 76 ? 29.798 -14.839 -36.105 1.00 90.94 76 ALA A CA 1
ATOM 572 C C . ALA A 1 76 ? 31.290 -15.212 -36.165 1.00 90.94 76 ALA A C 1
ATOM 574 O O . ALA A 1 76 ? 31.786 -15.584 -37.226 1.00 90.94 76 ALA A O 1
ATOM 575 N N . VAL A 1 77 ? 31.993 -15.173 -35.027 1.00 91.75 77 VAL A N 1
ATOM 576 C CA . VAL A 1 77 ? 33.392 -15.625 -34.932 1.00 91.75 77 VAL A CA 1
ATOM 577 C C . VAL A 1 77 ? 33.503 -17.115 -35.256 1.00 91.75 77 VAL A C 1
ATOM 579 O O . VAL A 1 77 ? 34.294 -17.483 -36.116 1.00 91.75 77 VAL A O 1
ATOM 582 N N . ALA A 1 78 ? 32.664 -17.964 -34.656 1.00 89.38 78 ALA A N 1
ATOM 583 C CA . ALA A 1 78 ? 32.671 -19.401 -34.931 1.00 89.38 78 ALA A CA 1
ATOM 584 C C . ALA A 1 78 ? 32.335 -19.727 -36.399 1.00 89.38 78 ALA A C 1
ATOM 586 O O . ALA A 1 78 ? 32.900 -20.653 -36.976 1.00 89.38 78 ALA A O 1
ATOM 587 N N . GLN A 1 79 ? 31.431 -18.966 -37.023 1.00 82.12 79 GLN A N 1
ATOM 588 C CA . GLN A 1 79 ? 31.104 -19.105 -38.444 1.00 82.12 79 GLN A CA 1
ATOM 589 C C . GLN A 1 79 ? 32.263 -18.676 -39.350 1.00 82.12 79 GLN A C 1
ATOM 591 O O . GLN A 1 79 ? 32.505 -19.337 -40.356 1.00 82.12 79 GLN A O 1
ATOM 596 N N . ALA A 1 80 ? 32.993 -17.614 -38.998 1.00 84.69 80 ALA A N 1
ATOM 597 C CA . ALA A 1 80 ? 34.189 -17.199 -39.725 1.00 84.69 80 ALA A CA 1
ATOM 598 C C . ALA A 1 80 ? 35.310 -18.243 -39.600 1.00 84.69 80 ALA A C 1
ATOM 600 O O . ALA A 1 80 ? 35.893 -18.630 -40.606 1.00 84.69 80 ALA A O 1
ATOM 601 N N . GLU A 1 81 ? 35.557 -18.766 -38.396 1.00 79.19 81 GLU A N 1
ATOM 602 C CA . GLU A 1 81 ? 36.528 -19.845 -38.168 1.00 79.19 81 GLU A CA 1
ATOM 603 C C . GLU A 1 81 ? 36.148 -21.135 -38.916 1.00 79.19 81 GLU A C 1
ATOM 605 O O . GLU A 1 81 ? 37.016 -21.798 -39.477 1.00 79.19 81 GLU A O 1
ATOM 610 N N . ALA A 1 82 ? 34.857 -21.476 -38.990 1.00 76.12 82 ALA A N 1
ATOM 611 C CA . ALA A 1 82 ? 34.377 -22.623 -39.762 1.00 76.12 82 ALA A CA 1
ATOM 612 C C . ALA A 1 82 ? 34.443 -22.401 -41.286 1.00 76.12 82 ALA A C 1
ATOM 614 O O . ALA A 1 82 ? 34.685 -23.354 -42.026 1.00 76.12 82 ALA A O 1
ATOM 615 N N . GLY A 1 83 ? 34.238 -21.165 -41.757 1.00 64.25 83 GLY A N 1
ATOM 616 C CA . GLY A 1 83 ? 34.366 -20.787 -43.168 1.00 64.25 83 GLY A CA 1
ATOM 617 C C . GLY A 1 83 ? 35.804 -20.894 -43.674 1.00 64.25 83 GLY A C 1
ATOM 618 O O . GLY A 1 83 ? 36.024 -21.471 -44.735 1.00 64.25 83 GLY A O 1
ATOM 619 N N . VAL A 1 84 ? 36.772 -20.471 -42.854 1.00 58.22 84 VAL A N 1
ATOM 620 C CA . VAL A 1 84 ? 38.213 -20.559 -43.157 1.00 58.22 84 VAL A CA 1
ATOM 621 C C . VAL A 1 84 ? 38.688 -22.011 -43.332 1.00 58.22 84 VAL A C 1
ATOM 623 O O . VAL A 1 84 ? 39.618 -22.272 -44.084 1.00 58.22 84 VAL A O 1
ATOM 626 N N . LEU A 1 85 ? 38.023 -22.993 -42.712 1.00 53.03 85 LEU A N 1
ATOM 627 C CA . LEU A 1 85 ? 38.361 -24.416 -42.870 1.00 53.03 85 LEU A CA 1
ATOM 628 C C . LEU A 1 85 ? 37.786 -25.062 -44.146 1.00 53.03 85 LEU A C 1
ATOM 630 O O . LEU A 1 85 ? 38.189 -26.172 -44.492 1.00 53.03 85 LEU A O 1
ATOM 634 N N . ALA A 1 86 ? 36.840 -24.413 -44.835 1.00 51.41 86 ALA A N 1
ATOM 635 C CA . ALA A 1 86 ? 36.254 -24.927 -46.076 1.00 51.41 86 ALA A CA 1
ATOM 636 C C . ALA A 1 86 ? 37.062 -24.521 -47.323 1.00 51.41 86 ALA A C 1
ATOM 638 O O . ALA A 1 86 ? 37.065 -25.243 -48.316 1.00 51.41 86 ALA A O 1
ATOM 639 N N . GLU A 1 87 ? 37.773 -23.395 -47.260 1.00 47.78 87 GLU A N 1
ATOM 640 C CA . GLU A 1 87 ? 38.592 -22.858 -48.355 1.00 47.78 87 GLU A CA 1
ATOM 641 C C . GLU A 1 87 ? 39.953 -23.569 -48.520 1.00 47.78 87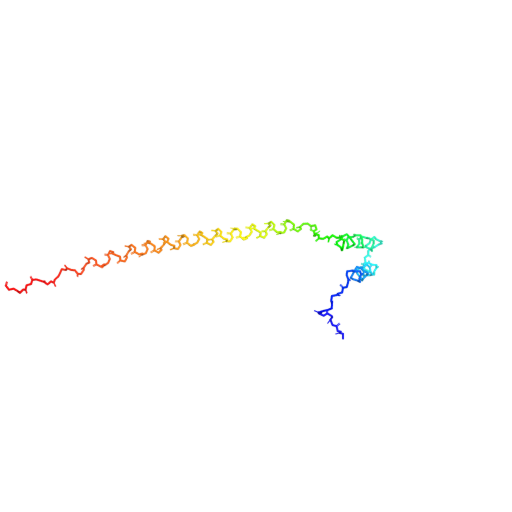 GLU A C 1
ATOM 643 O O . GLU A 1 87 ? 40.482 -23.611 -49.628 1.00 47.78 87 GLU A O 1
ATOM 648 N N . ASP A 1 88 ? 40.461 -24.251 -47.485 1.00 47.59 88 ASP A N 1
ATOM 649 C CA . ASP A 1 88 ? 41.668 -25.095 -47.578 1.00 47.59 88 ASP A CA 1
ATOM 650 C C . ASP A 1 88 ? 41.408 -26.503 -48.167 1.00 47.59 88 ASP A C 1
ATOM 652 O O . ASP A 1 88 ? 42.352 -27.225 -48.496 1.00 47.59 88 ASP A O 1
ATOM 656 N N . ALA A 1 89 ? 40.144 -26.919 -48.324 1.00 48.53 89 ALA A N 1
ATOM 657 C CA . ALA A 1 89 ? 39.798 -28.241 -48.862 1.00 48.53 89 ALA A CA 1
ATOM 658 C C . ALA A 1 89 ? 39.681 -28.283 -50.401 1.00 48.53 89 ALA A C 1
ATOM 660 O O . ALA A 1 89 ? 39.757 -29.367 -50.977 1.00 48.53 89 ALA A O 1
ATOM 661 N N . ASP A 1 90 ? 39.539 -27.132 -51.071 1.00 46.94 90 ASP A N 1
ATOM 662 C CA . ASP A 1 90 ? 39.334 -27.049 -52.532 1.00 46.94 90 ASP A CA 1
ATOM 663 C C . ASP A 1 90 ? 40.643 -26.854 -53.330 1.00 46.94 90 ASP A C 1
ATOM 665 O O . ASP A 1 90 ? 40.662 -26.896 -54.556 1.00 46.94 90 ASP A O 1
ATOM 669 N N . ALA A 1 91 ? 41.788 -26.700 -52.655 1.00 48.41 91 ALA A N 1
ATOM 670 C CA . ALA A 1 91 ? 43.087 -26.512 -53.313 1.00 48.41 91 ALA A CA 1
ATOM 671 C C . ALA A 1 91 ? 43.795 -27.825 -53.730 1.00 48.41 91 ALA A C 1
ATOM 673 O O . ALA A 1 91 ? 44.926 -27.781 -54.219 1.00 48.41 91 ALA A O 1
ATOM 674 N N . ALA A 1 92 ? 43.170 -28.996 -53.545 1.00 49.47 92 ALA A N 1
ATOM 675 C CA . ALA A 1 92 ? 43.815 -30.300 -53.747 1.00 49.47 92 ALA A CA 1
ATOM 676 C C . ALA A 1 92 ? 43.368 -31.093 -54.995 1.00 49.47 92 ALA A C 1
ATOM 678 O O . ALA A 1 92 ? 43.873 -32.196 -55.198 1.00 49.47 92 ALA A O 1
ATOM 679 N N . GLU A 1 93 ? 42.504 -30.561 -55.868 1.00 45.78 93 GLU A N 1
ATOM 680 C CA . GLU A 1 93 ? 42.059 -31.274 -57.083 1.00 45.78 93 GLU A CA 1
ATOM 681 C C . GLU A 1 93 ? 42.343 -30.488 -58.379 1.00 45.78 93 GLU A C 1
ATOM 683 O O . GLU A 1 93 ? 41.475 -30.242 -59.206 1.00 45.78 93 GLU A O 1
ATOM 688 N N . ALA A 1 94 ? 43.598 -30.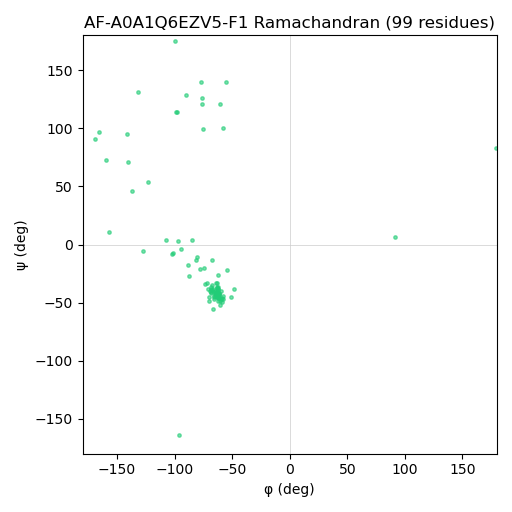078 -58.580 1.00 46.56 94 ALA A N 1
ATOM 689 C CA . ALA A 1 94 ? 44.059 -29.519 -59.857 1.00 46.56 94 ALA A CA 1
ATOM 690 C C . ALA A 1 94 ? 45.434 -30.076 -60.259 1.00 46.56 94 ALA A C 1
ATOM 692 O O . ALA A 1 94 ? 46.341 -29.334 -60.627 1.00 46.56 94 ALA A O 1
ATOM 693 N N . VAL A 1 95 ? 45.625 -31.395 -60.159 1.00 50.00 95 VAL A N 1
ATOM 694 C CA . VAL A 1 95 ? 46.826 -32.061 -60.687 1.00 50.00 95 VAL A CA 1
ATOM 695 C C . VAL A 1 95 ? 46.455 -33.394 -61.331 1.00 50.00 95 VAL A C 1
ATOM 697 O O . VAL A 1 95 ? 46.740 -34.431 -60.756 1.00 50.00 95 VAL A O 1
ATOM 700 N N . VAL A 1 96 ? 45.793 -33.378 -62.495 1.00 49.47 96 VAL A N 1
ATOM 701 C CA . VAL A 1 96 ? 45.856 -34.437 -63.531 1.00 49.47 96 VAL A CA 1
ATOM 702 C C . VAL A 1 96 ? 44.952 -34.084 -64.720 1.00 49.47 96 VAL A C 1
ATOM 704 O O . VAL A 1 96 ? 43.839 -34.578 -64.797 1.00 49.47 96 VAL A O 1
ATOM 707 N N . ASP A 1 97 ? 45.422 -33.263 -65.662 1.00 46.06 97 ASP A N 1
ATOM 708 C CA . ASP A 1 97 ? 45.213 -33.574 -67.089 1.00 46.06 97 ASP A CA 1
ATOM 709 C C . ASP A 1 97 ? 46.115 -32.702 -67.981 1.00 46.06 97 ASP A C 1
ATOM 711 O O . ASP A 1 97 ? 45.838 -31.532 -68.244 1.00 46.06 97 ASP A O 1
ATOM 715 N N . SER A 1 98 ? 47.261 -33.236 -68.396 1.00 50.12 98 SER A N 1
ATOM 716 C CA . SER A 1 98 ? 48.047 -32.704 -69.519 1.00 50.12 98 SER A CA 1
ATOM 717 C C . SER A 1 98 ? 48.975 -33.797 -70.037 1.00 50.12 98 SER A C 1
ATOM 719 O O . SER A 1 98 ? 50.182 -33.774 -69.804 1.00 50.12 98 SER A O 1
ATOM 721 N N . VAL A 1 99 ? 48.384 -34.773 -70.726 1.00 51.50 99 VAL A N 1
ATOM 722 C CA . VAL A 1 99 ? 49.053 -35.595 -71.742 1.00 51.50 99 VAL A CA 1
ATOM 723 C C . VAL A 1 99 ? 48.043 -35.822 -72.864 1.00 51.50 99 VAL A C 1
ATOM 725 O O . VAL A 1 99 ? 47.240 -36.731 -72.738 1.00 51.50 99 VAL A O 1
ATOM 728 N N . GLU A 1 100 ? 48.083 -34.994 -73.914 1.00 42.47 100 GLU A N 1
ATOM 729 C CA . GLU A 1 100 ? 47.786 -35.342 -75.322 1.00 42.47 100 GLU A CA 1
ATOM 730 C C . GLU A 1 100 ? 48.207 -34.166 -76.232 1.00 42.47 100 GLU A C 1
ATOM 732 O O . GLU A 1 100 ? 47.475 -33.191 -76.385 1.00 42.47 100 GLU A O 1
ATOM 737 N N . GLU A 1 101 ? 49.455 -34.199 -76.714 1.00 44.22 101 GLU A N 1
ATOM 738 C CA . GLU A 1 101 ? 49.895 -34.242 -78.134 1.00 44.22 101 GLU A CA 1
ATOM 739 C C . GLU A 1 101 ? 51.414 -33.990 -78.217 1.00 44.22 101 GLU A C 1
ATOM 741 O O . GLU A 1 101 ? 51.891 -32.939 -77.727 1.00 44.22 101 GLU A O 1
#

Nearest PDB structures (foldseek):
  7o3z-assembly1_F  TM=4.839E-01  e=3.525E+00  Synechocystis sp. PCC 6803 substr. Kazusa

Mean predicted aligned error: 15.03 Å

Sequence (101 aa):
MRFLTDEEVSDAIVINEAVELAKAYGTDQSASFVNGVLGKIARSEELPGEDLYQELLAEDRAREEAQAAEAAAKVAVAQAEAGVLAEDADAAEAVVDSVEE

Radius of gyration: 34.16 Å; Cα contacts (8 Å, |Δi|>4): 23; chains: 1; bounding box: 72×45×95 Å

Secondary structure (DSSP, 8-state):
----SS----HHHHHHHHHHHHHHHS-TTHHHHHHHHHHHHTT-SS-TTHHHHHHHHHHHHHHHHHHHHHHHHHHHHHHHHHHHHHHTSSTTS--------